Protein AF-A0A0Q4J7V1-F1 (afdb_monomer)

Radius of gyration: 20.92 Å; Cα contacts (8 Å, |Δi|>4): 152; chains: 1; bounding box: 36×29×80 Å

Mean predicted aligned error: 8.69 Å

pLDDT: mean 86.73, std 16.38, range [38.22, 98.56]

Sequence (115 aa):
MLKKQAVPALLLLLASACIPNTALDRGAIRSAIEASVSVEGAPITIKRIVISGDYALGIFDQGGQQNDILLARRGRRWSMMLCATAPIRDRGELLRAGVPWFAAEMLAKQVAEPE

Solvent-accessible surface area (backbone atoms only — not comparable to full-atom values): 6982 Å² total; per-residue (Å²): 136,85,81,82,76,82,78,77,84,75,79,77,76,75,76,77,67,88,69,81,54,64,70,61,49,51,54,52,45,50,53,39,49,51,75,71,68,63,47,92,98,42,69,69,47,78,76,47,77,46,75,31,92,55,34,35,45,36,34,30,35,42,87,89,43,59,32,28,35,36,30,38,49,59,88,94,41,57,43,81,75,46,76,36,72,61,85,68,56,50,42,67,51,28,40,74,74,66,39,54,67,71,39,16,48,49,36,25,52,56,71,71,48,83,131

Nearest PDB structures (foldseek):
  4r80-assembly2_B  TM=6.829E-01  e=2.724E-02  synthetic construct
  4hvt-assembly1_A  TM=7.145E-01  e=6.086E-01  Rickettsia typhi str. Wilmington
  9azz-assembly3_C  TM=6.340E-01  e=4.488E-01  Ehrlichia ruminantium str. Gardel
  5yao-assembly2_B  TM=7.583E-01  e=2.966E+00  Rhodococcus erythropolis
  7ne4-assembly1_A  TM=7.729E-01  e=4.022E+00  Serratia proteamaculans

Foldseek 3Di:
DDDDDDDPPPPPPPPPPPDPPVVVVVVQVVVQVCVPDDDPPWDKAWDDWDDDDQKIKIWIDTPNQIKIWIWGDDPNHIHTLDIGSDDQQALVSCVVSPHDNVGSVRSNVVVPDDD

Structure (mmCIF, N/CA/C/O backbone):
data_AF-A0A0Q4J7V1-F1
#
_entry.id   AF-A0A0Q4J7V1-F1
#
loop_
_atom_site.group_PDB
_atom_site.id
_atom_site.type_symbol
_atom_site.label_atom_id
_atom_site.label_alt_id
_atom_site.label_comp_id
_atom_site.label_asym_id
_atom_site.label_entity_id
_atom_site.label_seq_id
_atom_site.pdbx_PDB_ins_code
_atom_site.Cartn_x
_atom_site.Cartn_y
_atom_site.Cartn_z
_atom_site.occupancy
_atom_site.B_iso_or_equiv
_atom_site.auth_seq_id
_atom_site.auth_comp_id
_atom_site.auth_asym_id
_atom_site.auth_atom_id
_atom_site.pdbx_PDB_model_num
ATOM 1 N N . MET A 1 1 ? 10.816 3.943 -68.913 1.00 38.22 1 MET A N 1
ATOM 2 C CA . MET A 1 1 ? 10.989 2.577 -68.364 1.00 38.22 1 MET A CA 1
ATOM 3 C C . MET A 1 1 ? 10.810 2.648 -66.852 1.00 38.22 1 MET A C 1
ATOM 5 O O . MET A 1 1 ? 11.651 3.223 -66.177 1.00 38.22 1 MET A O 1
ATOM 9 N N . LEU A 1 2 ? 9.675 2.168 -66.338 1.00 40.38 2 LEU A N 1
ATOM 10 C CA . LEU A 1 2 ? 9.284 2.290 -64.930 1.00 40.38 2 LEU A CA 1
ATOM 11 C C . LEU A 1 2 ? 9.759 1.039 -64.168 1.00 40.38 2 LEU A C 1
ATOM 13 O O . LEU A 1 2 ? 9.225 -0.051 -64.375 1.00 40.38 2 LEU A O 1
ATOM 17 N N . LYS A 1 3 ? 10.803 1.166 -63.338 1.00 44.16 3 LYS A N 1
ATOM 18 C CA . LYS A 1 3 ? 11.293 0.067 -62.487 1.00 44.16 3 LYS A CA 1
ATOM 19 C C . LYS A 1 3 ? 10.299 -0.154 -61.342 1.00 44.16 3 LYS A C 1
ATOM 21 O O . LYS A 1 3 ? 10.175 0.694 -60.465 1.00 44.16 3 LYS A O 1
ATOM 26 N N . LYS A 1 4 ? 9.600 -1.293 -61.356 1.00 53.78 4 LYS A N 1
ATOM 27 C CA . LYS A 1 4 ? 8.784 -1.771 -60.232 1.00 53.78 4 LYS A CA 1
ATOM 28 C C . LYS A 1 4 ? 9.714 -2.051 -59.050 1.00 53.78 4 LYS A C 1
ATOM 30 O O . LYS A 1 4 ? 10.499 -2.993 -59.106 1.00 53.78 4 LYS A O 1
ATOM 35 N N . GLN A 1 5 ? 9.659 -1.221 -58.013 1.00 52.81 5 GLN A N 1
ATOM 36 C CA . GLN A 1 5 ? 10.309 -1.529 -56.744 1.00 52.81 5 GLN A CA 1
ATOM 37 C C . GLN A 1 5 ? 9.402 -2.486 -55.972 1.00 52.81 5 GLN A C 1
ATOM 39 O O . GLN A 1 5 ? 8.270 -2.147 -55.632 1.00 52.81 5 GLN A O 1
ATOM 44 N N . ALA A 1 6 ? 9.884 -3.710 -55.765 1.00 55.69 6 ALA A N 1
ATOM 45 C CA . ALA A 1 6 ? 9.262 -4.662 -54.864 1.00 55.69 6 ALA A CA 1
ATOM 46 C C . ALA A 1 6 ? 9.410 -4.123 -53.437 1.00 55.69 6 ALA A C 1
ATOM 48 O O . ALA A 1 6 ? 10.525 -3.969 -52.946 1.00 55.69 6 ALA A O 1
ATOM 49 N N . VAL A 1 7 ? 8.287 -3.803 -52.797 1.00 56.97 7 VAL A N 1
ATOM 50 C CA . VAL A 1 7 ? 8.237 -3.481 -51.370 1.00 56.97 7 VAL A CA 1
ATOM 51 C C . VAL A 1 7 ? 8.394 -4.808 -50.626 1.00 56.97 7 VAL A C 1
ATOM 53 O O . VAL A 1 7 ? 7.503 -5.653 -50.745 1.00 56.97 7 VAL A O 1
ATOM 56 N N . PRO A 1 8 ? 9.497 -5.061 -49.899 1.00 49.88 8 PRO A N 1
ATOM 57 C CA . PRO A 1 8 ? 9.547 -6.232 -49.051 1.00 49.88 8 PRO A CA 1
ATOM 58 C C . PRO A 1 8 ? 8.578 -5.966 -47.899 1.00 49.88 8 PRO A C 1
ATOM 60 O O . PRO A 1 8 ? 8.691 -4.963 -47.192 1.00 49.88 8 PRO A O 1
ATOM 63 N N . ALA A 1 9 ? 7.587 -6.843 -47.753 1.00 57.81 9 ALA A N 1
ATOM 64 C CA . ALA A 1 9 ? 6.687 -6.874 -46.613 1.00 57.81 9 ALA A CA 1
ATOM 65 C C . ALA A 1 9 ? 7.507 -7.194 -45.355 1.00 57.81 9 ALA A C 1
ATOM 67 O O . ALA A 1 9 ? 7.678 -8.349 -44.969 1.00 57.81 9 ALA A O 1
ATOM 68 N N . LEU A 1 10 ? 8.079 -6.152 -44.756 1.00 54.91 10 LEU A N 1
ATOM 69 C CA . LEU A 1 10 ? 8.714 -6.197 -43.453 1.00 54.91 10 LEU A CA 1
ATOM 70 C C . LEU A 1 10 ? 7.596 -6.432 -42.432 1.00 54.91 10 LEU A C 1
ATOM 72 O O . LEU A 1 10 ? 6.872 -5.504 -42.070 1.00 54.91 10 LEU A O 1
ATOM 76 N N . LEU A 1 11 ? 7.418 -7.692 -42.023 1.00 55.59 11 LEU A N 1
ATOM 77 C CA . LEU A 1 11 ? 6.608 -8.060 -40.866 1.00 55.59 11 LEU A CA 1
ATOM 78 C C . LEU A 1 11 ? 7.152 -7.305 -39.644 1.00 55.59 11 LEU A C 1
ATOM 80 O O . LEU A 1 11 ? 8.107 -7.733 -38.997 1.00 55.59 11 LEU A O 1
ATOM 84 N N . LEU A 1 12 ? 6.526 -6.174 -39.324 1.00 57.19 12 LEU A N 1
ATOM 85 C CA . LEU A 1 12 ? 6.579 -5.554 -38.007 1.00 57.19 12 LEU A CA 1
ATOM 86 C C . LEU A 1 12 ? 5.874 -6.504 -37.031 1.00 57.19 12 LEU A C 1
ATOM 88 O O . LEU A 1 12 ? 4.678 -6.390 -36.774 1.00 57.19 12 LEU A O 1
ATOM 92 N N . LEU A 1 13 ? 6.623 -7.478 -36.510 1.00 56.41 13 LEU A N 1
ATOM 93 C CA . LEU A 1 13 ? 6.297 -8.143 -35.255 1.00 56.41 13 LEU A CA 1
ATOM 94 C C . LEU A 1 13 ? 6.228 -7.045 -34.195 1.00 56.41 13 LEU A C 1
ATOM 96 O O . LEU A 1 13 ? 7.250 -6.581 -33.691 1.00 56.41 13 LEU A O 1
ATOM 100 N N . LEU A 1 14 ? 5.008 -6.597 -33.902 1.00 55.06 14 LEU A N 1
ATOM 101 C CA . LEU A 1 14 ? 4.690 -5.813 -32.721 1.00 55.06 14 LEU A CA 1
ATOM 102 C C . LEU A 1 14 ? 5.063 -6.678 -31.517 1.00 55.06 14 LEU A C 1
ATOM 104 O O . LEU A 1 14 ? 4.249 -7.439 -30.997 1.00 55.06 14 LEU A O 1
ATOM 108 N N . ALA A 1 15 ? 6.321 -6.587 -31.090 1.00 56.41 15 ALA A N 1
ATOM 109 C CA . ALA A 1 15 ? 6.715 -6.925 -29.742 1.00 56.41 15 ALA A CA 1
ATOM 110 C C . ALA A 1 15 ? 5.921 -5.977 -28.842 1.00 56.41 15 ALA A C 1
ATOM 112 O O . ALA A 1 15 ? 6.351 -4.863 -28.547 1.00 56.41 15 ALA A O 1
ATOM 113 N N . SER A 1 16 ? 4.708 -6.401 -28.483 1.00 53.78 16 SER A N 1
ATOM 114 C CA . SER A 1 16 ? 3.918 -5.817 -27.413 1.00 53.78 16 SER A CA 1
ATOM 115 C C . 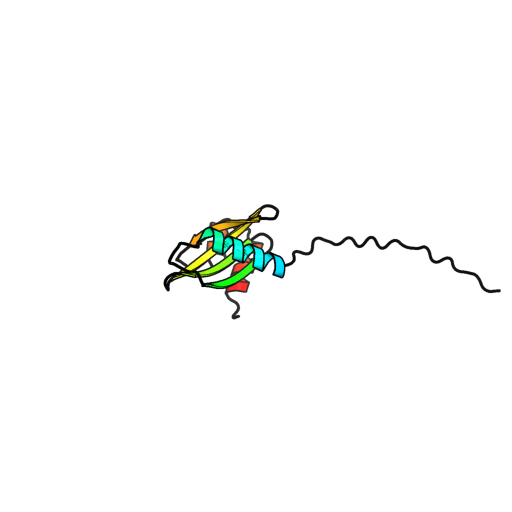SER A 1 16 ? 4.712 -6.062 -26.140 1.00 53.78 16 SER A C 1
ATOM 117 O O . SER A 1 16 ? 4.483 -7.032 -25.421 1.00 53.78 16 SER A O 1
ATOM 119 N N . ALA A 1 17 ? 5.725 -5.225 -25.921 1.00 53.59 17 ALA A N 1
ATOM 120 C CA . ALA A 1 17 ? 6.456 -5.167 -24.680 1.00 53.59 17 ALA A CA 1
ATOM 121 C C . ALA A 1 17 ? 5.414 -5.069 -23.567 1.00 53.59 17 ALA A C 1
ATOM 123 O O . ALA A 1 17 ? 4.450 -4.310 -23.682 1.00 53.59 17 ALA A O 1
ATOM 124 N N . CYS A 1 18 ? 5.581 -5.893 -22.538 1.00 57.25 18 CYS A N 1
ATOM 125 C CA . CYS A 1 18 ? 4.772 -5.912 -21.332 1.00 57.25 18 CYS A CA 1
ATOM 126 C C . CYS A 1 18 ? 4.874 -4.558 -20.619 1.00 57.25 18 CYS A C 1
ATOM 128 O O . CYS A 1 18 ? 5.574 -4.437 -19.618 1.00 57.25 18 CYS A O 1
ATOM 130 N N . ILE A 1 19 ? 4.230 -3.521 -21.152 1.00 60.25 19 ILE A N 1
ATOM 131 C CA . ILE A 1 19 ? 4.107 -2.237 -20.482 1.00 60.25 19 ILE A CA 1
ATOM 132 C C . ILE A 1 19 ? 3.153 -2.492 -19.315 1.00 60.25 19 ILE A C 1
ATOM 134 O O . ILE A 1 19 ? 2.003 -2.881 -19.552 1.00 60.25 19 ILE A O 1
ATOM 138 N N . PRO A 1 20 ? 3.608 -2.328 -18.061 1.00 65.44 20 PRO A N 1
ATOM 139 C CA . PRO A 1 20 ? 2.740 -2.476 -16.907 1.00 65.44 20 PRO A CA 1
ATOM 140 C C . PRO A 1 20 ? 1.579 -1.493 -17.046 1.00 65.44 20 PRO A C 1
ATOM 142 O O . PRO A 1 20 ? 1.779 -0.278 -17.119 1.00 65.44 20 PRO A O 1
ATOM 145 N N . ASN A 1 21 ? 0.358 -2.015 -17.132 1.00 75.00 21 ASN A N 1
ATOM 146 C CA . ASN A 1 21 ? -0.824 -1.177 -17.223 1.00 75.00 21 ASN A CA 1
ATOM 147 C C . ASN A 1 21 ? -1.226 -0.749 -15.810 1.00 75.00 21 ASN A C 1
ATOM 149 O O . ASN A 1 21 ? -1.940 -1.461 -15.106 1.00 75.00 21 ASN A O 1
ATOM 153 N N . THR A 1 22 ? -0.776 0.441 -15.416 1.00 75.19 22 THR A N 1
ATOM 154 C CA . THR A 1 22 ? -1.011 1.003 -14.078 1.00 75.19 22 THR A CA 1
ATOM 155 C C . THR A 1 22 ? -2.496 1.165 -13.736 1.00 75.19 22 THR A C 1
ATOM 157 O O . THR A 1 22 ? -2.858 1.119 -12.561 1.00 75.19 22 THR A O 1
ATOM 160 N N . ALA A 1 23 ? -3.377 1.326 -14.732 1.00 74.62 23 ALA A N 1
ATOM 161 C CA . ALA A 1 23 ? -4.820 1.378 -14.507 1.00 74.62 23 ALA A CA 1
ATOM 162 C C . ALA A 1 23 ? -5.397 -0.005 -14.161 1.00 74.62 23 ALA A C 1
ATOM 164 O O . ALA A 1 23 ? -6.184 -0.113 -13.221 1.00 74.62 23 ALA A O 1
ATOM 165 N N . LEU A 1 24 ? -4.965 -1.063 -14.860 1.00 75.44 24 LEU A N 1
ATOM 166 C CA . LEU A 1 24 ? -5.325 -2.443 -14.506 1.00 75.44 24 LEU A CA 1
ATOM 167 C C . LEU A 1 24 ? -4.748 -2.837 -13.140 1.00 75.44 24 LEU A C 1
ATOM 169 O O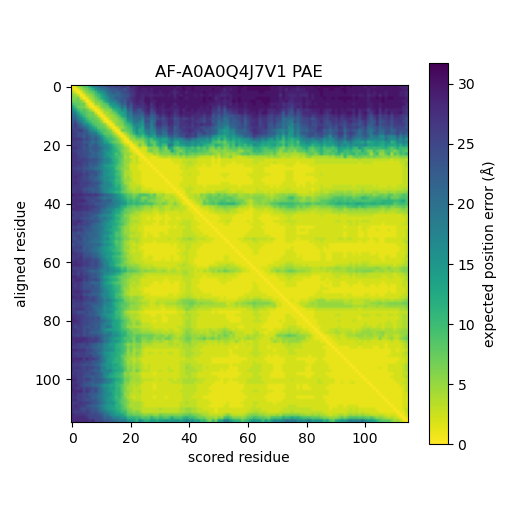 . LEU A 1 24 ? -5.447 -3.455 -12.336 1.00 75.44 24 LEU A O 1
ATOM 173 N N . ASP A 1 25 ? -3.512 -2.425 -12.846 1.00 88.81 25 ASP A N 1
ATOM 174 C CA . ASP A 1 25 ? -2.892 -2.661 -11.542 1.00 88.81 25 ASP A CA 1
ATOM 175 C C . ASP A 1 25 ? -3.689 -1.986 -10.413 1.00 88.81 25 ASP A C 1
ATOM 177 O O . ASP A 1 25 ? -3.942 -2.629 -9.398 1.00 88.81 25 ASP A O 1
ATOM 181 N N . ARG A 1 26 ? -4.179 -0.747 -10.586 1.00 94.00 26 ARG A N 1
ATOM 182 C CA . ARG A 1 26 ? -5.016 -0.073 -9.571 1.00 94.00 26 ARG A CA 1
ATOM 183 C C . ARG A 1 26 ? -6.278 -0.857 -9.217 1.00 94.00 26 ARG A C 1
ATOM 185 O O . ARG A 1 26 ? -6.601 -0.964 -8.036 1.00 94.00 26 ARG A O 1
ATOM 192 N N . GLY A 1 27 ? -6.970 -1.419 -10.209 1.00 94.81 27 GLY A N 1
ATOM 193 C CA . GLY A 1 27 ? -8.145 -2.263 -9.969 1.00 94.81 27 GLY A CA 1
ATOM 194 C C . GLY A 1 27 ? -7.792 -3.524 -9.179 1.00 94.81 27 GLY A C 1
ATOM 195 O O . GLY A 1 27 ? -8.417 -3.815 -8.162 1.00 94.81 27 GLY A O 1
ATOM 196 N N . ALA A 1 28 ? -6.734 -4.229 -9.588 1.00 95.69 28 ALA A N 1
ATOM 197 C CA . ALA A 1 28 ? -6.280 -5.438 -8.904 1.00 95.69 28 ALA A CA 1
ATOM 198 C C . ALA A 1 28 ? -5.790 -5.164 -7.470 1.00 95.69 28 ALA A C 1
ATOM 200 O O . ALA A 1 28 ? -6.064 -5.950 -6.565 1.00 95.69 28 ALA A O 1
ATOM 201 N N . ILE A 1 29 ? -5.098 -4.042 -7.250 1.00 97.31 29 ILE A N 1
ATOM 202 C CA . ILE A 1 29 ? -4.662 -3.598 -5.922 1.00 97.31 29 ILE A CA 1
ATOM 203 C C . ILE A 1 29 ? -5.872 -3.267 -5.055 1.00 97.31 29 ILE A C 1
ATOM 205 O O . ILE A 1 29 ? -5.933 -3.725 -3.920 1.00 97.31 29 ILE A O 1
ATOM 209 N N . ARG A 1 30 ? -6.856 -2.528 -5.582 1.00 97.38 30 ARG A N 1
ATOM 210 C CA . ARG A 1 30 ? -8.095 -2.222 -4.861 1.00 97.38 30 ARG A CA 1
ATOM 211 C C . ARG A 1 30 ? -8.791 -3.495 -4.383 1.00 97.38 30 ARG A C 1
ATOM 213 O O . ARG A 1 30 ? -9.066 -3.613 -3.193 1.00 97.38 30 ARG A O 1
ATOM 220 N N . SER A 1 31 ? -8.984 -4.463 -5.276 1.00 96.12 31 SER A N 1
ATOM 221 C CA . SER A 1 31 ? -9.575 -5.752 -4.913 1.00 96.12 31 SER A CA 1
ATOM 222 C C . SER A 1 31 ? -8.730 -6.516 -3.891 1.00 96.12 31 SER A C 1
ATOM 224 O O . SER A 1 31 ? -9.280 -7.158 -3.003 1.00 96.12 31 SER A O 1
ATOM 226 N N . ALA A 1 32 ? -7.397 -6.442 -3.976 1.00 97.06 32 ALA A N 1
ATOM 227 C CA . ALA A 1 32 ? -6.514 -7.070 -2.997 1.00 97.06 32 ALA A CA 1
ATOM 228 C C . ALA A 1 32 ? -6.609 -6.410 -1.612 1.00 97.06 32 ALA A C 1
ATOM 230 O O . ALA A 1 32 ? -6.589 -7.122 -0.610 1.00 97.06 32 ALA A O 1
ATOM 231 N N . ILE A 1 33 ? -6.741 -5.081 -1.543 1.00 97.44 33 ILE A N 1
ATOM 232 C CA . ILE A 1 33 ? -6.973 -4.352 -0.289 1.00 97.44 33 ILE A CA 1
ATOM 233 C C . ILE A 1 33 ? -8.315 -4.778 0.300 1.00 97.44 33 ILE A C 1
ATOM 235 O O . ILE A 1 33 ? -8.352 -5.266 1.424 1.00 97.44 33 ILE A O 1
ATOM 239 N N . GLU A 1 34 ? -9.395 -4.677 -0.478 1.00 96.00 34 GLU A N 1
ATOM 240 C CA . GLU A 1 34 ? -10.744 -5.066 -0.053 1.00 96.00 34 GLU A CA 1
ATOM 241 C C .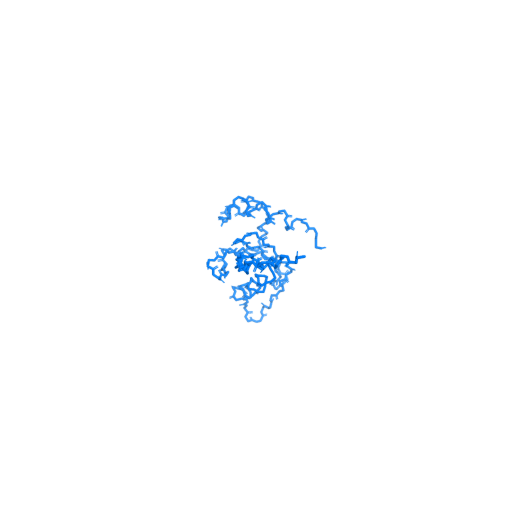 GLU A 1 34 ? -10.770 -6.512 0.463 1.00 96.00 34 GLU A C 1
ATOM 243 O O . GLU A 1 34 ? -11.278 -6.756 1.554 1.00 96.00 34 GLU A O 1
ATOM 248 N N . ALA A 1 35 ? -10.134 -7.454 -0.235 1.00 94.94 35 ALA A N 1
ATOM 249 C CA . ALA A 1 35 ? -10.033 -8.844 0.211 1.00 94.94 35 ALA A CA 1
ATOM 250 C C . ALA A 1 35 ? -9.169 -9.045 1.472 1.00 94.94 35 ALA A C 1
ATOM 252 O O . ALA A 1 35 ? -9.338 -10.048 2.161 1.00 94.94 35 ALA A O 1
ATOM 253 N N . SER A 1 36 ? -8.228 -8.140 1.761 1.00 94.06 36 SER A N 1
ATOM 254 C CA . SER A 1 36 ? -7.302 -8.275 2.895 1.00 94.06 36 SER A CA 1
ATOM 255 C C . SER A 1 36 ? -7.855 -7.702 4.199 1.00 94.06 36 SER A C 1
ATOM 257 O O . SER A 1 36 ? -7.502 -8.208 5.261 1.00 94.06 36 SER A O 1
ATOM 259 N N . VAL A 1 37 ? -8.674 -6.643 4.136 1.00 92.19 37 VAL A N 1
ATOM 260 C CA . VAL A 1 37 ? -9.062 -5.864 5.332 1.00 92.19 37 VAL A CA 1
ATOM 261 C C . VAL A 1 37 ? -10.570 -5.662 5.506 1.00 92.19 37 VAL A C 1
ATOM 263 O O . VAL A 1 37 ? -10.994 -5.114 6.525 1.00 92.19 37 VAL A O 1
ATOM 266 N N . SER A 1 38 ? -11.400 -6.079 4.543 1.00 87.06 38 SER A N 1
ATOM 267 C CA . SER A 1 38 ? -12.854 -5.965 4.708 1.00 87.06 38 SER A CA 1
ATOM 268 C C . SER A 1 38 ? -13.352 -6.941 5.764 1.00 87.06 38 SER A C 1
ATOM 270 O O . SER A 1 38 ? -13.079 -8.138 5.715 1.00 87.06 38 SER A O 1
ATOM 272 N N . VAL A 1 39 ? -14.141 -6.413 6.689 1.00 85.06 39 VAL A N 1
ATOM 273 C CA . VAL A 1 39 ? -14.842 -7.155 7.735 1.00 85.06 39 VAL A CA 1
ATOM 274 C C . VAL A 1 39 ? -16.312 -6.755 7.708 1.00 85.06 39 VAL A C 1
ATOM 276 O O . VAL A 1 39 ? -16.653 -5.604 7.418 1.00 85.06 39 VAL A O 1
ATOM 279 N N . GLU A 1 40 ? -17.195 -7.715 7.973 1.00 85.38 40 GLU A N 1
ATOM 280 C CA . GLU A 1 40 ? -18.636 -7.471 7.987 1.00 85.38 40 GLU A CA 1
ATOM 281 C C . GLU A 1 40 ? -18.988 -6.374 9.007 1.00 85.38 40 GLU A C 1
ATOM 283 O O . GLU A 1 40 ? -18.475 -6.354 10.124 1.00 85.38 40 GLU A O 1
ATOM 288 N N . GLY A 1 41 ? -19.824 -5.416 8.598 1.00 82.50 41 GLY A N 1
ATOM 289 C CA . GLY A 1 41 ? -20.218 -4.279 9.438 1.00 82.50 41 GLY A CA 1
ATOM 290 C C . GLY A 1 41 ? -19.176 -3.159 9.584 1.00 82.50 41 GLY A C 1
ATOM 291 O O . GLY A 1 41 ? -19.490 -2.133 10.182 1.00 82.50 41 GLY A O 1
ATOM 292 N N . ALA A 1 42 ? -17.976 -3.294 9.012 1.00 86.12 42 ALA A N 1
ATOM 293 C CA . ALA A 1 42 ? -16.924 -2.275 9.062 1.00 86.12 42 ALA A CA 1
ATOM 294 C C . ALA A 1 42 ? -16.375 -1.975 7.651 1.00 86.12 42 ALA A C 1
ATOM 296 O O . ALA A 1 42 ? -15.290 -2.446 7.283 1.00 86.12 42 ALA A O 1
ATOM 297 N N . PRO A 1 43 ? -17.126 -1.194 6.843 1.00 88.94 43 PRO A N 1
ATOM 298 C CA . PRO A 1 43 ? -16.745 -0.874 5.473 1.00 88.94 43 PRO A CA 1
ATOM 299 C C . PRO A 1 43 ? -15.458 -0.050 5.433 1.00 88.94 43 PRO A C 1
ATOM 301 O O . PRO A 1 43 ? -15.192 0.766 6.321 1.00 88.94 43 PRO A O 1
ATOM 304 N N . ILE A 1 44 ? -14.691 -0.233 4.360 1.00 94.81 44 ILE A N 1
ATOM 305 C CA . ILE A 1 44 ? -13.477 0.539 4.104 1.00 94.81 44 ILE A CA 1
ATOM 306 C C . ILE A 1 44 ? -13.690 1.556 2.987 1.00 94.81 44 ILE A C 1
ATOM 308 O O . ILE A 1 44 ? -14.412 1.306 2.023 1.00 94.81 44 ILE A O 1
ATOM 312 N N . THR A 1 45 ? -13.010 2.695 3.084 1.00 96.00 45 THR A N 1
ATOM 313 C CA . THR A 1 45 ? -12.905 3.674 1.997 1.00 96.00 45 THR A CA 1
ATOM 314 C C . THR A 1 45 ? -11.447 3.835 1.607 1.00 96.00 45 THR A C 1
ATOM 316 O O . THR A 1 45 ? -10.686 4.488 2.314 1.00 96.00 45 THR A O 1
ATOM 319 N N . ILE A 1 46 ? -11.055 3.269 0.467 1.00 96.69 46 ILE A N 1
ATOM 320 C CA . ILE A 1 46 ? -9.716 3.484 -0.092 1.00 96.69 46 ILE A CA 1
ATOM 321 C C . ILE A 1 46 ? -9.637 4.914 -0.621 1.00 96.69 46 ILE A C 1
ATOM 323 O O . ILE A 1 46 ? -10.394 5.279 -1.522 1.00 96.69 46 ILE A O 1
ATOM 327 N N . LYS A 1 47 ? -8.726 5.699 -0.050 1.00 95.62 47 LYS A N 1
ATOM 328 C CA . LYS A 1 47 ? -8.478 7.100 -0.399 1.00 95.62 47 LYS A CA 1
ATOM 329 C C . LYS A 1 47 ? -7.485 7.214 -1.535 1.00 95.62 47 LYS A C 1
ATOM 331 O O . LYS A 1 47 ? -7.755 7.896 -2.511 1.00 95.62 47 LYS A O 1
ATOM 336 N N . ARG A 1 48 ? -6.370 6.492 -1.419 1.00 95.56 48 ARG A N 1
ATOM 337 C CA . ARG A 1 48 ? -5.236 6.630 -2.329 1.00 95.56 48 ARG A CA 1
ATOM 338 C C . ARG A 1 48 ? -4.556 5.297 -2.571 1.00 95.56 48 ARG A C 1
ATOM 340 O O . ARG A 1 48 ? -4.472 4.466 -1.670 1.00 95.56 48 ARG A O 1
ATOM 347 N N . ILE A 1 49 ? -4.049 5.115 -3.787 1.00 96.94 49 ILE A N 1
ATOM 348 C CA . ILE A 1 49 ? -3.166 4.008 -4.165 1.00 96.94 49 ILE A CA 1
ATOM 349 C C . ILE A 1 49 ? -1.994 4.601 -4.947 1.00 96.94 49 ILE A C 1
ATOM 351 O O . ILE A 1 49 ? -2.196 5.150 -6.031 1.00 96.94 49 ILE A O 1
ATOM 355 N N . VAL A 1 50 ? -0.778 4.451 -4.426 1.00 96.44 50 VAL A N 1
ATOM 356 C CA . VAL A 1 50 ? 0.469 4.775 -5.137 1.00 96.44 50 VA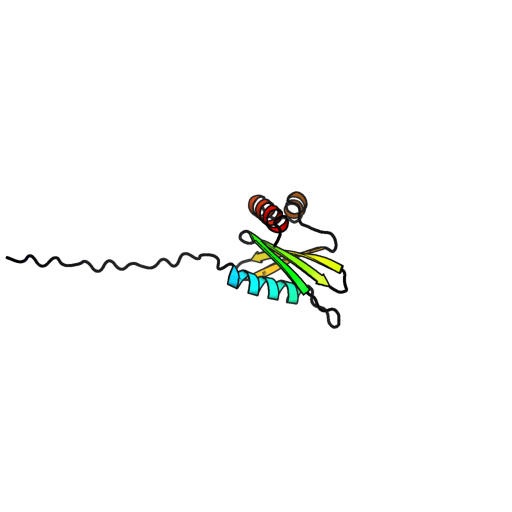L A CA 1
ATOM 357 C C . VAL A 1 50 ? 1.209 3.489 -5.494 1.00 96.44 50 VAL A C 1
ATOM 359 O O . VAL A 1 50 ? 1.144 2.504 -4.756 1.00 96.44 50 VAL A O 1
ATOM 362 N N . ILE A 1 51 ? 1.877 3.471 -6.649 1.00 96.38 51 ILE A N 1
ATOM 363 C CA . ILE A 1 51 ? 2.468 2.256 -7.231 1.00 96.38 51 ILE A CA 1
ATOM 364 C C . ILE A 1 51 ? 3.906 2.551 -7.657 1.00 96.38 51 ILE A C 1
ATOM 366 O O . ILE A 1 51 ? 4.188 3.581 -8.270 1.00 96.38 51 ILE A O 1
ATOM 370 N N . SER A 1 52 ? 4.817 1.626 -7.367 1.00 95.19 52 SER A N 1
ATOM 371 C CA . SER A 1 52 ? 6.173 1.617 -7.911 1.00 95.19 52 SER A CA 1
ATOM 372 C C . SER A 1 52 ? 6.602 0.186 -8.225 1.00 95.19 52 SER A C 1
ATOM 374 O O . SER A 1 52 ? 6.878 -0.612 -7.328 1.00 95.19 52 SER A O 1
ATOM 376 N N . GLY A 1 53 ? 6.637 -0.146 -9.518 1.00 93.00 53 GLY A N 1
ATOM 377 C CA . GLY A 1 53 ? 6.981 -1.487 -9.991 1.00 93.00 53 GLY A CA 1
ATOM 378 C C . GLY A 1 53 ? 6.053 -2.553 -9.404 1.00 93.00 53 GLY A C 1
ATOM 379 O O . GLY A 1 53 ? 4.848 -2.534 -9.641 1.00 93.00 53 GLY A O 1
ATOM 380 N N . ASP A 1 54 ? 6.630 -3.474 -8.635 1.00 96.06 54 ASP A N 1
ATOM 381 C CA . ASP A 1 54 ? 5.927 -4.582 -7.979 1.00 96.06 54 ASP A CA 1
ATOM 382 C C . ASP A 1 54 ? 5.454 -4.253 -6.554 1.00 96.06 54 ASP A C 1
ATOM 384 O O . ASP A 1 54 ? 5.113 -5.162 -5.804 1.00 96.06 54 ASP A O 1
ATOM 388 N N . TYR A 1 55 ? 5.437 -2.979 -6.157 1.00 97.88 55 TYR A N 1
ATOM 389 C CA . TYR A 1 55 ? 5.032 -2.544 -4.820 1.00 97.88 55 TYR A CA 1
ATOM 390 C C . TYR A 1 55 ? 3.957 -1.465 -4.900 1.00 97.88 55 TYR A C 1
ATOM 392 O O . TYR A 1 55 ? 3.980 -0.608 -5.786 1.00 97.88 55 TYR A O 1
ATOM 400 N N . ALA A 1 56 ? 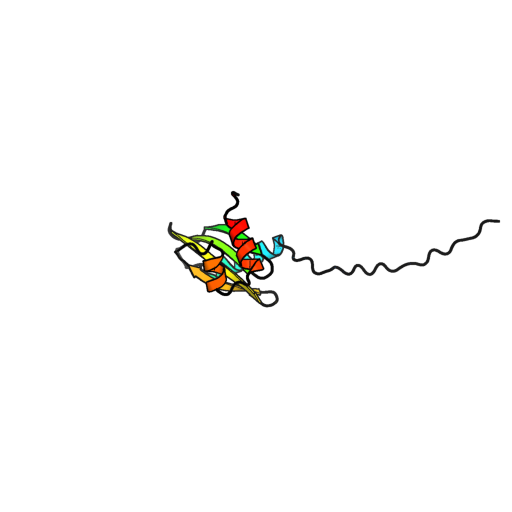3.018 -1.503 -3.960 1.00 98.12 56 ALA A N 1
ATOM 401 C CA . ALA A 1 56 ? 1.955 -0.516 -3.857 1.00 98.12 56 ALA A CA 1
ATOM 402 C C . ALA A 1 56 ? 1.679 -0.166 -2.398 1.00 98.12 56 ALA A C 1
ATOM 404 O O . ALA A 1 56 ? 1.717 -1.039 -1.532 1.00 98.12 56 ALA A O 1
ATOM 405 N N . LEU A 1 57 ? 1.365 1.102 -2.150 1.00 98.06 57 LEU A N 1
ATOM 406 C CA . LEU A 1 57 ? 0.908 1.595 -0.856 1.00 98.06 57 LEU A CA 1
ATOM 407 C C . LEU A 1 57 ? -0.517 2.126 -1.022 1.00 98.06 57 LEU A C 1
ATOM 409 O O . LEU A 1 57 ? -0.766 3.031 -1.822 1.00 98.06 57 LEU A O 1
ATOM 413 N N . GLY A 1 58 ? -1.448 1.521 -0.292 1.00 97.69 58 GLY A N 1
ATOM 414 C CA . GLY A 1 58 ? -2.830 1.965 -0.182 1.00 97.69 58 GLY A CA 1
ATOM 415 C C . GLY A 1 58 ? -3.056 2.719 1.123 1.00 97.69 58 GLY A C 1
ATOM 416 O O . GLY A 1 58 ? -2.584 2.282 2.168 1.00 97.69 58 GLY A O 1
ATOM 417 N N . ILE A 1 59 ? -3.809 3.814 1.059 1.00 97.19 59 ILE A N 1
ATOM 418 C CA . ILE A 1 59 ? -4.320 4.540 2.228 1.00 97.19 59 ILE A CA 1
ATOM 419 C C . ILE A 1 59 ? -5.832 4.346 2.255 1.00 97.19 59 ILE A C 1
ATOM 421 O O . ILE A 1 59 ? -6.503 4.591 1.245 1.00 97.19 59 ILE A O 1
ATOM 425 N N . PHE A 1 60 ? -6.377 3.908 3.386 1.00 96.56 60 PHE A N 1
ATOM 426 C CA . PHE A 1 60 ? -7.808 3.666 3.532 1.00 96.56 60 PHE A CA 1
ATOM 427 C C . PHE A 1 60 ? -8.325 4.041 4.919 1.00 96.56 60 PHE A C 1
ATOM 429 O O . PHE A 1 60 ? -7.619 3.910 5.913 1.00 96.56 60 PHE A O 1
ATOM 436 N N . ASP A 1 61 ? -9.587 4.453 4.981 1.00 96.25 61 ASP A N 1
ATOM 437 C CA . ASP A 1 61 ? -10.299 4.644 6.243 1.00 96.25 61 ASP A CA 1
ATOM 438 C C . ASP A 1 61 ? -11.135 3.409 6.570 1.00 96.25 61 ASP A C 1
ATOM 440 O O . ASP A 1 61 ? -11.800 2.859 5.689 1.00 96.25 61 ASP A O 1
ATOM 444 N N . GLN A 1 62 ? -11.157 3.018 7.841 1.00 94.12 62 GLN A N 1
ATOM 445 C CA . GLN A 1 62 ? -12.048 1.997 8.386 1.00 94.12 62 GLN A CA 1
ATOM 446 C C . GLN A 1 62 ? -12.470 2.410 9.796 1.00 94.12 62 GLN A C 1
ATOM 448 O O . GLN A 1 62 ? -11.626 2.662 10.651 1.00 94.12 62 GLN A O 1
ATOM 453 N N . GLY A 1 63 ? -13.778 2.534 10.042 1.00 89.81 63 GLY A N 1
ATOM 454 C CA . GLY A 1 63 ? -14.290 2.922 11.365 1.00 89.81 63 GLY A CA 1
ATOM 455 C C . GLY A 1 63 ? -13.800 4.291 11.865 1.00 89.81 63 GLY A C 1
ATOM 456 O O . GLY A 1 63 ? -13.652 4.482 13.066 1.00 89.81 63 GLY A O 1
ATOM 457 N N . GLY A 1 64 ? -13.501 5.229 10.958 1.00 89.94 64 GLY A N 1
ATOM 458 C CA . GLY A 1 64 ? -12.951 6.551 11.295 1.00 89.94 64 GLY A CA 1
ATOM 459 C C . GLY A 1 64 ? -11.442 6.572 11.569 1.00 89.94 64 GLY A C 1
ATOM 460 O O . GLY A 1 64 ? -10.888 7.643 11.800 1.00 89.94 64 GLY A O 1
ATOM 461 N N . GLN A 1 65 ? -10.770 5.420 11.506 1.00 92.50 65 GLN A N 1
ATOM 462 C CA . GLN A 1 65 ? -9.316 5.315 11.571 1.00 92.50 65 GLN A CA 1
ATOM 463 C C . GLN A 1 65 ? -8.738 5.261 10.157 1.00 92.50 65 GLN A C 1
ATOM 465 O O . GLN A 1 65 ? -9.150 4.422 9.354 1.00 92.50 65 GLN A O 1
ATOM 470 N N . GLN A 1 66 ? -7.753 6.113 9.874 1.00 95.44 66 GLN A N 1
ATOM 471 C CA . GLN A 1 66 ? -6.946 6.001 8.662 1.00 95.44 66 GLN A CA 1
ATOM 472 C C . GLN A 1 66 ? -5.855 4.950 8.876 1.00 95.44 66 GLN A C 1
ATOM 474 O O . GLN A 1 66 ? -5.179 4.951 9.906 1.00 95.44 66 GLN A O 1
ATOM 479 N N . ASN A 1 67 ? -5.684 4.081 7.890 1.00 96.44 67 ASN A N 1
ATOM 480 C CA . ASN A 1 67 ? -4.755 2.966 7.883 1.00 96.44 67 ASN A CA 1
ATOM 481 C C . ASN A 1 67 ? -3.968 2.957 6.574 1.00 96.44 67 ASN A C 1
ATOM 483 O O . ASN A 1 67 ? -4.442 3.424 5.533 1.00 96.44 67 ASN A O 1
ATOM 487 N N . ASP A 1 68 ? -2.796 2.345 6.633 1.00 97.81 68 ASP A N 1
ATOM 488 C CA . ASP A 1 68 ? -1.942 2.106 5.484 1.00 97.81 68 ASP A CA 1
ATOM 489 C C . ASP A 1 68 ? -1.811 0.599 5.242 1.00 97.81 68 ASP A C 1
ATOM 491 O O . ASP A 1 68 ? -1.718 -0.203 6.174 1.00 97.81 68 ASP A O 1
ATOM 495 N N . ILE A 1 69 ? -1.775 0.206 3.973 1.00 98.19 69 ILE A N 1
ATOM 496 C CA . ILE A 1 69 ? -1.545 -1.174 3.551 1.00 98.19 69 ILE A CA 1
ATOM 497 C C . ILE A 1 69 ? -0.486 -1.214 2.458 1.00 98.19 69 ILE A C 1
ATOM 499 O O . ILE A 1 69 ? -0.626 -0.613 1.394 1.00 98.19 69 ILE A O 1
ATOM 503 N N . LEU A 1 70 ? 0.588 -1.947 2.726 1.00 98.31 70 LEU A N 1
ATOM 504 C CA . LEU A 1 70 ? 1.660 -2.214 1.782 1.00 98.31 70 LEU A CA 1
ATOM 505 C C . LEU A 1 70 ? 1.397 -3.550 1.094 1.00 98.31 70 LEU A C 1
ATOM 507 O O . LEU A 1 70 ? 1.166 -4.565 1.755 1.00 98.31 70 LEU A O 1
ATOM 511 N N . LEU A 1 71 ? 1.483 -3.566 -0.232 1.00 98.56 71 LEU A N 1
ATOM 512 C CA . LEU A 1 71 ? 1.322 -4.761 -1.050 1.00 98.56 71 LEU A CA 1
ATOM 513 C C . LEU A 1 71 ? 2.554 -4.993 -1.921 1.00 98.56 71 LEU A C 1
ATOM 515 O O . LEU A 1 71 ? 3.183 -4.046 -2.394 1.00 98.56 71 LEU A O 1
ATOM 519 N N . ALA A 1 72 ? 2.828 -6.267 -2.202 1.00 97.75 72 ALA A N 1
ATOM 520 C CA . ALA A 1 72 ? 3.761 -6.679 -3.243 1.00 97.75 72 ALA A CA 1
ATOM 521 C C . ALA A 1 72 ? 3.074 -7.551 -4.291 1.00 97.75 72 ALA A C 1
ATOM 523 O O . ALA A 1 72 ? 2.208 -8.381 -3.984 1.00 97.75 72 ALA A O 1
ATOM 524 N N . ARG A 1 73 ? 3.516 -7.401 -5.536 1.00 96.31 73 ARG A N 1
ATOM 525 C CA . ARG A 1 73 ? 3.140 -8.255 -6.650 1.00 96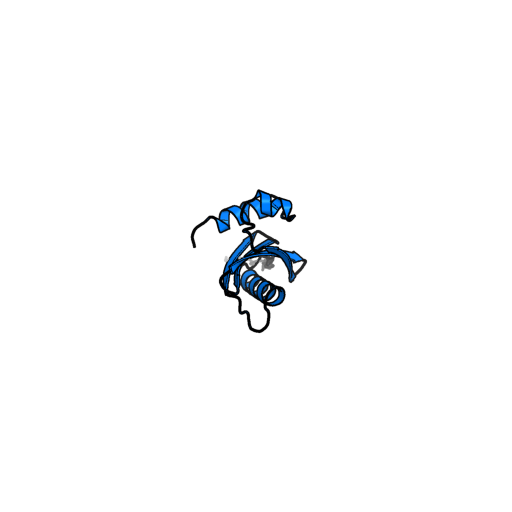.31 73 ARG A CA 1
ATOM 526 C C . ARG A 1 73 ? 4.030 -9.494 -6.673 1.00 96.31 73 ARG A C 1
ATOM 528 O O . ARG A 1 73 ? 5.255 -9.419 -6.668 1.00 96.31 73 ARG A O 1
ATOM 535 N N . ARG A 1 74 ? 3.398 -10.665 -6.711 1.00 90.88 74 ARG A N 1
ATOM 536 C CA . ARG A 1 74 ? 4.040 -11.966 -6.932 1.00 90.88 74 ARG A CA 1
ATOM 537 C C . ARG A 1 74 ? 3.381 -12.601 -8.153 1.00 90.88 74 ARG A C 1
ATOM 539 O O . ARG A 1 74 ? 2.228 -13.032 -8.103 1.00 90.88 74 ARG A O 1
ATOM 546 N N . GLY A 1 75 ? 4.084 -12.590 -9.286 1.00 88.31 75 GLY A N 1
ATOM 547 C CA . GLY A 1 75 ? 3.494 -12.954 -10.576 1.00 88.31 75 GLY A CA 1
ATOM 548 C C . GLY A 1 75 ? 2.377 -11.980 -10.965 1.00 88.31 75 GLY A C 1
ATOM 549 O O . GLY A 1 75 ? 2.611 -10.784 -11.074 1.00 88.31 75 GLY A O 1
ATOM 550 N N . ARG A 1 76 ? 1.150 -12.481 -11.155 1.00 87.12 76 ARG A N 1
ATOM 551 C CA . ARG A 1 76 ? -0.025 -11.653 -11.506 1.00 87.12 76 ARG A CA 1
ATOM 552 C C . ARG A 1 76 ? -0.874 -11.218 -10.309 1.00 87.12 76 ARG A C 1
ATOM 554 O O . ARG A 1 76 ? -1.939 -10.643 -10.504 1.00 87.12 76 ARG A O 1
ATOM 561 N N . ARG A 1 77 ? -0.453 -11.531 -9.081 1.00 92.38 77 ARG A N 1
ATOM 562 C CA . ARG A 1 77 ? -1.268 -11.317 -7.883 1.00 92.38 77 ARG A CA 1
ATOM 563 C C . ARG A 1 77 ? -0.609 -10.323 -6.939 1.00 92.38 77 ARG A C 1
ATOM 565 O O . ARG A 1 77 ? 0.555 -10.481 -6.582 1.00 92.38 77 ARG A O 1
ATOM 572 N N . TRP A 1 78 ? -1.392 -9.353 -6.488 1.00 97.25 78 TRP A N 1
ATOM 573 C CA . TRP A 1 78 ? -1.047 -8.465 -5.384 1.00 97.25 78 TRP A CA 1
ATOM 574 C C . TRP A 1 78 ? -1.405 -9.134 -4.059 1.00 97.25 78 TRP A C 1
ATOM 576 O O . TRP A 1 78 ? -2.472 -9.730 -3.932 1.00 97.25 78 TRP A O 1
ATOM 586 N N . SER A 1 79 ? -0.494 -9.095 -3.091 1.00 96.38 79 SER A N 1
ATOM 587 C CA . SER A 1 79 ? -0.726 -9.629 -1.745 1.00 96.38 79 SER A CA 1
ATOM 588 C C . SER A 1 79 ? -0.241 -8.632 -0.702 1.00 96.38 79 SER A C 1
ATOM 590 O O . SER A 1 79 ? 0.796 -7.995 -0.895 1.00 96.38 79 SER A O 1
ATOM 592 N N . MET A 1 80 ? -0.988 -8.513 0.394 1.00 96.81 80 MET A N 1
ATOM 593 C CA . MET A 1 80 ? -0.608 -7.698 1.544 1.00 96.81 80 MET A CA 1
ATOM 594 C C . MET A 1 80 ? 0.727 -8.179 2.127 1.00 96.81 80 MET A C 1
ATOM 596 O O . MET A 1 80 ? 0.909 -9.368 2.384 1.00 96.81 80 MET A O 1
ATOM 600 N N . MET A 1 81 ? 1.646 -7.240 2.334 1.00 96.19 81 MET A N 1
ATOM 601 C CA . MET A 1 81 ? 2.874 -7.427 3.106 1.00 96.19 81 MET A CA 1
ATOM 602 C C . MET A 1 81 ? 2.689 -6.96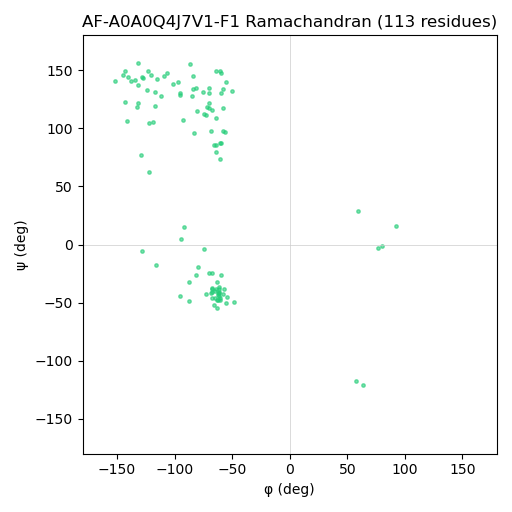1 4.547 1.00 96.19 81 MET A C 1
ATOM 604 O O . MET A 1 81 ? 3.132 -7.629 5.475 1.00 96.19 81 MET A O 1
ATOM 608 N N . LEU A 1 82 ? 2.053 -5.802 4.714 1.00 96.44 82 LEU A N 1
ATOM 609 C CA . LEU A 1 82 ? 1.882 -5.133 5.995 1.00 96.44 82 LEU A CA 1
ATOM 610 C C . LEU A 1 82 ? 0.600 -4.302 5.958 1.00 96.44 82 LEU A C 1
ATOM 612 O O . LEU A 1 82 ? 0.322 -3.651 4.954 1.00 96.44 82 LEU A O 1
ATOM 616 N N . CYS A 1 83 ? -0.141 -4.299 7.059 1.00 96.06 83 CYS A N 1
ATOM 617 C CA . CYS A 1 83 ? -1.215 -3.352 7.326 1.00 96.06 83 CYS A CA 1
ATOM 618 C C . CYS A 1 83 ? -0.902 -2.672 8.658 1.00 96.06 83 CYS A C 1
ATOM 620 O O . CYS A 1 83 ? -0.536 -3.352 9.619 1.00 96.06 83 CYS A O 1
ATOM 622 N N . ALA A 1 84 ? -1.006 -1.349 8.708 1.00 93.50 84 ALA A N 1
ATOM 623 C CA . ALA A 1 84 ? -0.631 -0.557 9.867 1.00 93.50 84 ALA A CA 1
ATOM 624 C C . ALA A 1 84 ? -1.659 0.547 10.132 1.00 93.50 84 ALA A C 1
ATOM 626 O O . ALA A 1 84 ? -2.170 1.184 9.212 1.00 93.50 84 ALA A O 1
ATOM 627 N N . THR A 1 85 ? -1.944 0.775 11.412 1.00 90.88 85 THR A N 1
ATOM 628 C CA . THR A 1 85 ? -2.747 1.911 11.889 1.00 90.88 85 THR A CA 1
ATOM 629 C C . THR A 1 85 ? -1.914 3.191 11.986 1.00 90.88 85 THR A C 1
ATOM 631 O O . THR A 1 85 ? -2.447 4.293 11.879 1.00 90.88 85 THR A O 1
ATOM 634 N N . ALA A 1 86 ? -0.598 3.053 12.174 1.00 89.69 86 ALA A N 1
ATOM 635 C CA . ALA A 1 86 ? 0.361 4.138 12.021 1.00 89.69 86 ALA A CA 1
ATOM 636 C C . ALA A 1 86 ? 0.766 4.277 10.540 1.00 89.69 86 ALA A C 1
ATOM 638 O O . ALA A 1 86 ? 0.861 3.256 9.852 1.00 89.69 86 ALA A O 1
ATOM 639 N N . PRO A 1 87 ? 1.020 5.504 10.047 1.00 90.56 87 PRO A N 1
ATOM 640 C CA . PRO A 1 87 ? 1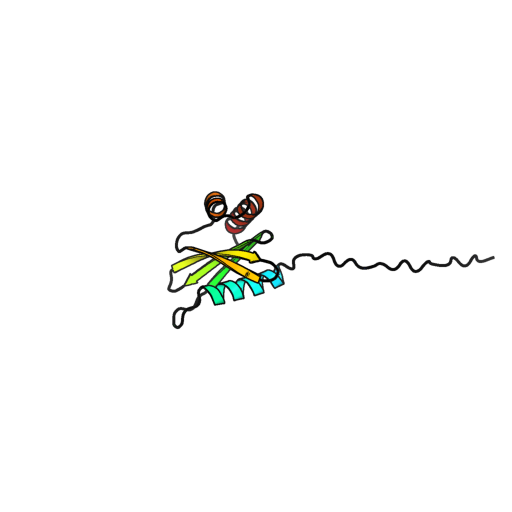.500 5.708 8.685 1.00 90.56 87 PRO A CA 1
ATOM 641 C C . PRO A 1 87 ? 2.777 4.907 8.405 1.00 90.56 87 PRO A C 1
ATOM 643 O O . PRO A 1 87 ? 3.653 4.848 9.259 1.00 90.56 87 PRO A O 1
ATOM 646 N N . ILE A 1 88 ? 2.876 4.322 7.210 1.00 94.94 88 ILE A N 1
ATOM 647 C CA . ILE A 1 88 ? 4.089 3.677 6.675 1.00 94.94 88 ILE A CA 1
ATOM 648 C C . ILE A 1 88 ? 4.471 4.344 5.350 1.00 94.94 88 ILE A C 1
ATOM 650 O O . ILE A 1 88 ? 4.412 3.749 4.272 1.00 94.94 88 ILE A O 1
ATOM 654 N N . ARG A 1 89 ? 4.779 5.640 5.425 1.00 95.25 89 ARG A N 1
ATOM 655 C CA . ARG A 1 89 ? 4.824 6.543 4.255 1.00 95.25 89 A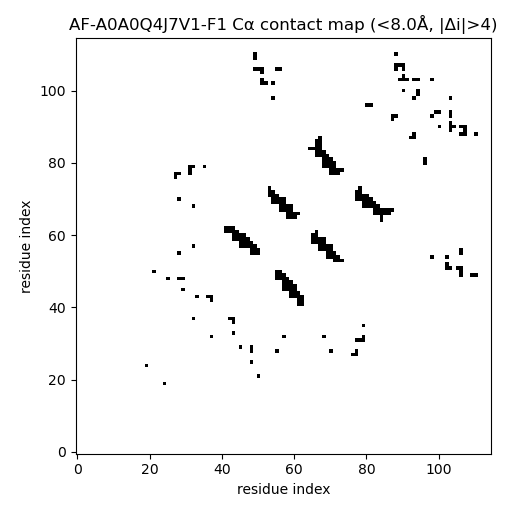RG A CA 1
ATOM 656 C C . ARG A 1 89 ? 6.206 7.095 3.979 1.00 95.25 89 ARG A C 1
ATOM 658 O O . ARG A 1 89 ? 6.453 7.582 2.877 1.00 95.25 89 ARG A O 1
ATOM 665 N N . ASP A 1 90 ? 7.105 7.026 4.955 1.00 97.06 90 ASP A N 1
ATOM 666 C CA . ASP A 1 90 ? 8.480 7.441 4.745 1.00 97.06 90 ASP A CA 1
ATOM 667 C C . ASP A 1 90 ? 9.333 6.301 4.170 1.00 97.06 90 ASP A C 1
ATOM 669 O O . ASP A 1 90 ? 9.062 5.107 4.325 1.00 97.06 90 ASP A O 1
ATOM 673 N N . ARG A 1 91 ? 10.407 6.684 3.476 1.00 98.00 91 ARG A N 1
ATOM 674 C CA . ARG A 1 91 ? 11.318 5.738 2.822 1.00 98.00 91 ARG A CA 1
ATOM 675 C C . ARG A 1 91 ? 11.905 4.720 3.808 1.00 98.00 91 ARG A C 1
ATOM 677 O O . ARG A 1 91 ? 12.102 3.568 3.439 1.00 98.00 91 ARG A O 1
ATOM 684 N N . GLY A 1 92 ? 12.233 5.132 5.030 1.00 97.56 92 GLY A N 1
ATOM 685 C CA . GLY A 1 92 ? 12.822 4.277 6.057 1.00 97.56 92 GLY A CA 1
ATOM 686 C C . GLY A 1 92 ? 11.854 3.211 6.565 1.00 97.56 92 GLY A C 1
ATOM 687 O O . GLY A 1 92 ? 12.257 2.060 6.721 1.00 97.56 92 GLY A O 1
ATOM 688 N N . GLU A 1 93 ? 10.588 3.559 6.781 1.00 97.00 93 GLU A N 1
ATOM 689 C CA . GLU A 1 93 ? 9.523 2.603 7.119 1.00 97.00 93 GLU A CA 1
ATOM 690 C C . GLU A 1 93 ? 9.323 1.562 6.018 1.00 97.00 93 GLU A C 1
ATOM 692 O O . GLU A 1 93 ? 9.334 0.361 6.290 1.00 97.00 93 GLU A O 1
ATOM 697 N N . LEU A 1 94 ? 9.240 2.012 4.765 1.00 98.31 94 LEU A N 1
ATOM 698 C CA . LEU A 1 94 ? 9.083 1.138 3.601 1.00 98.31 94 LEU A CA 1
ATOM 699 C C . LEU A 1 94 ? 10.284 0.192 3.427 1.00 98.31 94 LEU A C 1
ATOM 701 O O . LEU A 1 94 ? 10.105 -1.002 3.184 1.00 98.31 94 LEU A O 1
ATOM 705 N N . LEU A 1 95 ? 11.509 0.692 3.616 1.00 98.25 95 LEU A N 1
ATOM 706 C CA . LEU A 1 95 ? 12.724 -0.129 3.608 1.00 98.25 95 LEU A CA 1
ATOM 707 C C . LEU A 1 95 ? 12.698 -1.196 4.711 1.00 98.25 95 LEU A C 1
ATOM 709 O O . LEU A 1 95 ? 12.989 -2.361 4.440 1.00 98.25 95 LEU A O 1
ATOM 713 N N . ARG A 1 96 ? 12.318 -0.827 5.944 1.00 97.00 96 ARG A N 1
ATOM 714 C CA . ARG A 1 96 ? 12.193 -1.780 7.063 1.00 97.00 96 ARG A CA 1
ATOM 715 C C . ARG A 1 96 ? 11.119 -2.837 6.810 1.00 97.00 96 ARG A C 1
ATOM 717 O O . ARG A 1 96 ? 11.288 -3.975 7.234 1.00 97.00 96 ARG A O 1
ATOM 724 N N . ALA A 1 97 ? 10.058 -2.483 6.087 1.00 96.19 97 ALA A N 1
ATOM 725 C CA . ALA A 1 97 ? 9.017 -3.413 5.660 1.00 96.19 97 ALA A CA 1
ATOM 726 C C . ALA A 1 97 ? 9.455 -4.348 4.510 1.00 96.19 97 ALA A C 1
ATOM 728 O O . ALA A 1 97 ? 8.696 -5.232 4.115 1.00 96.19 97 ALA A O 1
ATOM 729 N N . GLY A 1 98 ? 10.671 -4.186 3.972 1.00 97.19 98 GLY A N 1
ATOM 730 C CA . GLY A 1 98 ? 11.232 -5.047 2.928 1.00 97.19 98 GLY A CA 1
ATOM 731 C C . GLY A 1 98 ? 10.979 -4.566 1.497 1.00 97.19 98 GLY A C 1
ATOM 732 O O . GLY A 1 98 ? 11.141 -5.344 0.553 1.00 97.19 98 GLY A O 1
ATOM 733 N N . VAL A 1 99 ? 10.584 -3.303 1.310 1.00 98.19 99 VAL A N 1
ATOM 734 C CA . VAL A 1 99 ? 10.496 -2.684 -0.019 1.00 98.19 99 VAL A CA 1
ATOM 735 C C . VAL A 1 99 ? 11.911 -2.343 -0.516 1.00 98.19 99 VAL A C 1
ATOM 737 O O . VAL A 1 99 ? 12.674 -1.713 0.216 1.00 98.19 99 VAL A O 1
ATOM 740 N N . PRO A 1 100 ? 12.296 -2.705 -1.754 1.00 98.25 100 PRO A N 1
ATOM 741 C CA . PRO A 1 100 ? 13.570 -2.318 -2.347 1.00 98.25 100 PRO A CA 1
ATOM 742 C C . PRO A 1 100 ? 13.716 -0.801 -2.447 1.00 98.25 100 PRO A C 1
ATOM 744 O O . PRO A 1 100 ? 12.744 -0.089 -2.697 1.00 98.25 100 PRO A O 1
ATOM 747 N N . TRP A 1 101 ? 14.952 -0.318 -2.327 1.00 97.81 101 TRP A N 1
ATOM 748 C CA . TRP A 1 101 ? 15.271 1.108 -2.205 1.00 97.81 101 TRP A CA 1
ATOM 749 C C . TRP A 1 101 ? 14.575 2.010 -3.232 1.00 97.81 101 TRP A C 1
ATOM 751 O O . TRP A 1 101 ? 13.920 2.974 -2.842 1.00 97.81 101 TRP A O 1
ATOM 761 N N . PHE A 1 102 ? 14.636 1.656 -4.519 1.00 97.00 102 PHE A N 1
ATOM 762 C CA . PHE A 1 102 ? 14.006 2.447 -5.581 1.00 97.00 102 PHE A CA 1
ATOM 763 C C . PHE A 1 102 ? 12.481 2.526 -5.421 1.00 97.00 102 PHE A C 1
ATOM 765 O O . PHE A 1 102 ? 11.884 3.591 -5.554 1.00 97.00 102 PHE A O 1
ATOM 772 N N . ALA A 1 103 ? 11.831 1.404 -5.098 1.00 97.69 103 ALA A N 1
ATOM 773 C CA . ALA A 1 103 ? 10.388 1.390 -4.896 1.00 97.69 103 ALA A CA 1
ATOM 774 C C . ALA A 1 103 ? 9.992 2.181 -3.642 1.00 97.69 103 ALA A C 1
ATOM 776 O O . ALA A 1 103 ? 9.044 2.960 -3.697 1.00 97.69 103 ALA A O 1
ATOM 777 N N . ALA A 1 104 ? 10.755 2.053 -2.555 1.00 98.50 104 ALA A N 1
ATOM 778 C CA . ALA A 1 104 ? 10.529 2.795 -1.320 1.00 98.50 104 ALA A CA 1
ATOM 779 C C . ALA A 1 104 ? 10.645 4.314 -1.532 1.00 98.50 104 ALA A C 1
ATOM 781 O O . ALA A 1 104 ? 9.790 5.066 -1.074 1.00 98.50 104 ALA A O 1
ATOM 782 N N . GLU A 1 105 ? 11.668 4.768 -2.262 1.00 98.06 105 GLU A N 1
ATOM 783 C CA . GLU A 1 105 ? 11.845 6.182 -2.603 1.00 98.06 105 GLU A CA 1
ATOM 784 C C . GLU A 1 105 ? 10.682 6.714 -3.448 1.00 98.06 105 GLU A C 1
ATOM 786 O O . GLU A 1 105 ? 10.101 7.752 -3.129 1.00 98.06 105 GLU A O 1
ATOM 791 N N . MET A 1 106 ? 10.296 5.979 -4.492 1.00 97.81 106 MET A N 1
ATOM 792 C CA . MET A 1 106 ? 9.223 6.401 -5.390 1.00 97.81 106 MET A CA 1
ATOM 793 C C . MET A 1 106 ? 7.848 6.415 -4.720 1.00 97.81 106 MET A C 1
ATOM 795 O O . MET A 1 106 ? 7.046 7.298 -5.020 1.00 97.81 106 MET A O 1
ATOM 799 N N . LEU A 1 107 ? 7.558 5.461 -3.833 1.00 97.81 107 LEU A N 1
ATOM 800 C CA . LEU A 1 107 ? 6.306 5.439 -3.073 1.00 97.81 107 LEU A CA 1
ATOM 801 C C . LEU A 1 107 ? 6.252 6.607 -2.081 1.00 97.81 107 LEU A C 1
ATOM 803 O O . LEU A 1 107 ? 5.253 7.323 -2.054 1.00 97.81 107 LEU A O 1
ATOM 807 N N . ALA A 1 108 ? 7.338 6.844 -1.334 1.00 97.94 108 ALA A N 1
ATOM 808 C CA . ALA A 1 108 ? 7.432 7.954 -0.384 1.00 97.94 108 ALA A CA 1
ATOM 809 C C . ALA A 1 108 ? 7.301 9.324 -1.070 1.00 97.94 108 ALA A C 1
ATOM 811 O O . ALA A 1 108 ? 6.648 10.227 -0.552 1.00 97.94 108 ALA A O 1
ATOM 812 N N . LYS A 1 109 ? 7.881 9.480 -2.265 1.00 97.44 109 LYS A N 1
ATOM 813 C CA . LYS A 1 109 ? 7.730 10.705 -3.054 1.00 97.44 109 LYS A CA 1
ATOM 814 C C . LYS A 1 109 ? 6.284 10.906 -3.511 1.00 97.44 109 LYS A C 1
ATOM 816 O O . LYS A 1 109 ? 5.714 11.959 -3.256 1.00 97.44 109 LYS A O 1
ATOM 821 N N . GLN A 1 110 ? 5.684 9.894 -4.140 1.00 95.81 110 GLN A N 1
ATOM 822 C CA . GLN A 1 110 ? 4.317 9.988 -4.660 1.00 95.81 110 GLN A CA 1
ATOM 823 C C . GLN A 1 110 ? 3.296 10.258 -3.552 1.00 95.81 110 GLN A C 1
ATOM 825 O O . GLN A 1 110 ? 2.392 11.060 -3.739 1.00 95.81 110 GLN A O 1
ATOM 830 N N . VAL A 1 111 ? 3.427 9.619 -2.386 1.00 94.62 111 VAL A N 1
ATOM 831 C CA . VAL A 1 111 ? 2.466 9.813 -1.289 1.00 94.62 111 VAL A CA 1
ATOM 832 C C . VAL A 1 111 ? 2.564 11.202 -0.646 1.00 94.62 111 VAL A C 1
ATOM 834 O O . VAL A 1 111 ? 1.581 11.683 -0.087 1.00 94.62 111 VAL A O 1
ATOM 837 N N . ALA A 1 112 ? 3.724 11.858 -0.736 1.00 93.94 112 ALA A N 1
ATOM 838 C CA . ALA A 1 112 ? 3.917 13.227 -0.264 1.00 93.94 112 ALA A CA 1
ATOM 839 C C . ALA A 1 112 ? 3.382 14.283 -1.249 1.00 93.94 112 ALA A C 1
ATOM 841 O O . ALA A 1 112 ? 3.143 15.422 -0.849 1.00 93.94 112 ALA A O 1
ATOM 842 N N . GLU A 1 113 ? 3.190 13.925 -2.522 1.00 91.62 113 GLU A N 1
ATOM 843 C CA . GLU A 1 113 ? 2.568 14.815 -3.501 1.00 91.62 113 GLU A CA 1
ATOM 844 C C . GLU A 1 113 ? 1.073 14.977 -3.172 1.00 91.62 113 GLU A C 1
ATOM 846 O O . GLU A 1 113 ? 0.410 13.971 -2.887 1.00 91.62 113 GLU A O 1
ATOM 851 N N . PRO A 1 114 ? 0.525 16.205 -3.188 1.00 83.62 114 PRO A N 1
ATOM 852 C CA . PRO A 1 114 ? -0.917 16.414 -3.084 1.00 83.62 114 PRO A CA 1
ATOM 853 C C . PRO A 1 114 ? -1.642 15.739 -4.260 1.00 83.62 114 PRO A C 1
ATOM 855 O O . PRO A 1 114 ? -1.063 15.593 -5.338 1.00 83.62 114 PRO A O 1
ATOM 858 N N . GLU A 1 115 ? -2.879 15.292 -4.031 1.00 61.97 115 GLU A N 1
ATOM 859 C CA . GLU A 1 115 ? -3.746 14.741 -5.089 1.00 61.97 115 GLU A CA 1
ATOM 860 C C . GLU A 1 115 ? -4.306 15.819 -6.022 1.00 61.97 115 GLU A C 1
ATOM 862 O O . GLU A 1 115 ? -4.611 16.932 -5.531 1.00 61.97 115 GLU A O 1
#

Secondary structure (DSSP, 8-state):
---------------------HHHHHHHHHHHHHHHH-BTTB-EEEEEEEEETTEEEEEEEETTEEEEEEEEEETTEEEEEEEESS---SHHHHHHTT--HHHHHHHHHHHHS--